Protein AF-A0A8K0MTK8-F1 (afdb_monomer)

Foldseek 3Di:
DPPPQVVQKDWAQDDLVLLVLVLVQQQDPVNCVVDPDDRDPDSVVSSCCCVPPRNPAPAKTFTGGNNHGNGIKHWAADDDPRNVDTDID

Sequence (89 aa):
MEVNYLSRISLQPLELSDIDDFMVWRTEHKAARFCSWEPYGSKEEAMNFIKDKIIPHPWFRAICLDHRPVGAILMIANSGNDKCRAEVG

Nearest PDB structures (foldseek):
  7ovu-assembly1_A  TM=8.322E-01  e=6.327E-02  Arabidopsis thaliana
  5wph-assembly1_A  TM=6.676E-01  e=3.450E-01  Pseudomonas putida KT2440
  2vi7-assembly2_C  TM=7.605E-01  e=8.056E-01  Pseudomonas aeruginosa
  5jtf-assembly1_B  TM=5.993E-01  e=5.814E-01  Pseudomonas putida KT2440
  3juw-assembly2_C-2  TM=5.176E-01  e=1.046E+00  Bordetella pertussis

InterPro domains:
  IPR016181 Acyl-CoA N-acyltransferase [SSF55729] (7-88)

Secondary structure (DSSP, 8-state):
----GGGGEEEE---GGGHHHHHHHHS-HHHHTTSSSPPPS-HHHHHHHIIIIITT-TTEEEEEETTEEEEEEEEEE--GGGTT-EEE-

pLDDT: mean 87.09, std 10.86, range [48.72, 96.12]

Radius of gyration: 14.66 Å; Cα contacts (8 Å, |Δi|>4): 120; chains: 1; bounding box: 51×25×34 Å

Mean predicted aligned error: 5.73 Å

Structure (mmCIF, N/CA/C/O backbone):
data_AF-A0A8K0MTK8-F1
#
_entry.id   AF-A0A8K0MTK8-F1
#
loop_
_atom_site.group_PDB
_atom_site.id
_atom_site.type_symbol
_atom_site.label_atom_id
_atom_site.label_alt_id
_atom_site.label_comp_id
_atom_site.label_asym_id
_atom_site.label_entity_id
_atom_site.label_seq_id
_atom_site.pdbx_PDB_ins_code
_atom_site.Cartn_x
_atom_site.Cartn_y
_atom_site.Cartn_z
_atom_site.occupancy
_atom_site.B_iso_or_equiv
_atom_site.auth_seq_id
_atom_site.auth_comp_id
_atom_site.auth_asym_id
_atom_site.auth_atom_id
_atom_site.pdbx_PDB_model_num
ATOM 1 N N . MET A 1 1 ? -32.163 -6.550 -7.517 1.00 48.72 1 MET A N 1
ATOM 2 C CA . MET A 1 1 ? -31.150 -5.563 -7.940 1.00 48.72 1 MET A CA 1
ATOM 3 C C . MET A 1 1 ? -29.804 -6.218 -7.738 1.00 48.72 1 MET A C 1
ATOM 5 O O . MET A 1 1 ? -29.490 -6.577 -6.612 1.00 48.72 1 MET A O 1
ATOM 9 N N . GLU A 1 2 ? -29.089 -6.493 -8.821 1.00 57.03 2 GLU A N 1
ATOM 10 C CA . GLU A 1 2 ? -27.763 -7.102 -8.761 1.00 57.03 2 GLU A CA 1
ATOM 11 C C . GLU A 1 2 ? -26.794 -6.022 -8.266 1.00 57.03 2 GLU A C 1
ATOM 13 O O . GLU A 1 2 ? -26.514 -5.052 -8.967 1.00 57.03 2 GLU A O 1
ATOM 18 N N . VAL A 1 3 ? -26.382 -6.104 -7.000 1.00 59.25 3 VAL A N 1
ATOM 19 C CA . VAL A 1 3 ? -25.354 -5.207 -6.467 1.00 59.25 3 VAL A CA 1
ATOM 20 C C . VAL A 1 3 ? -24.060 -5.605 -7.163 1.00 59.25 3 VAL A C 1
ATOM 22 O O . VAL A 1 3 ? -23.521 -6.676 -6.898 1.00 59.25 3 VAL A O 1
ATOM 25 N N . ASN A 1 4 ? -23.574 -4.780 -8.088 1.00 68.50 4 ASN A N 1
ATOM 26 C CA . ASN A 1 4 ? -22.274 -5.009 -8.701 1.00 68.50 4 ASN A CA 1
ATOM 27 C C . ASN A 1 4 ? -21.190 -4.713 -7.655 1.00 68.50 4 ASN A C 1
ATOM 29 O O . ASN A 1 4 ? -20.733 -3.585 -7.508 1.00 68.50 4 ASN A O 1
ATOM 33 N N . TYR A 1 5 ? -20.807 -5.727 -6.882 1.00 62.72 5 TYR A N 1
ATOM 34 C CA . TYR A 1 5 ? -19.826 -5.592 -5.804 1.00 62.72 5 TYR A CA 1
ATOM 35 C C . TYR A 1 5 ? -18.463 -5.069 -6.285 1.00 62.72 5 TYR A C 1
ATOM 37 O O . TYR A 1 5 ? -17.740 -4.465 -5.496 1.00 62.72 5 TYR A O 1
ATOM 45 N N . LEU A 1 6 ? -18.129 -5.234 -7.571 1.00 67.56 6 LEU A N 1
ATOM 46 C CA . LEU A 1 6 ? -16.875 -4.734 -8.135 1.00 67.56 6 LEU A CA 1
ATOM 47 C C . LEU A 1 6 ? -16.855 -3.208 -8.264 1.00 67.56 6 LEU A C 1
ATOM 49 O O . LEU A 1 6 ? -15.780 -2.627 -8.195 1.00 67.56 6 LEU A O 1
ATOM 53 N N . SER A 1 7 ? -18.007 -2.535 -8.382 1.00 82.81 7 SER A N 1
ATOM 54 C CA . SER A 1 7 ? -18.040 -1.066 -8.470 1.00 82.81 7 SER A CA 1
ATOM 55 C C . SER A 1 7 ? -17.714 -0.368 -7.146 1.00 82.81 7 SER A C 1
ATOM 57 O O . SER A 1 7 ? -17.555 0.849 -7.120 1.00 82.81 7 SER A O 1
ATOM 59 N N . ARG A 1 8 ? -17.648 -1.124 -6.045 1.00 91.69 8 ARG A N 1
ATOM 60 C CA . ARG A 1 8 ? -17.327 -0.628 -4.699 1.00 91.69 8 ARG A CA 1
ATOM 61 C C . ARG A 1 8 ? -15.853 -0.788 -4.346 1.00 91.69 8 ARG A C 1
ATOM 63 O O . ARG A 1 8 ? -15.402 -0.184 -3.377 1.00 91.69 8 ARG A O 1
ATOM 70 N N . ILE A 1 9 ? -15.122 -1.606 -5.105 1.00 94.31 9 ILE A N 1
ATOM 71 C CA . ILE A 1 9 ? -13.697 -1.853 -4.902 1.00 94.31 9 ILE A CA 1
ATOM 72 C C . ILE A 1 9 ? -12.910 -0.976 -5.870 1.00 94.31 9 ILE A C 1
ATOM 74 O O . ILE A 1 9 ? -13.187 -0.944 -7.067 1.00 94.31 9 ILE A O 1
ATOM 78 N N . SER A 1 10 ? -11.905 -0.273 -5.361 1.00 94.25 10 SER A N 1
ATOM 79 C CA . SER A 1 10 ? -11.028 0.562 -6.180 1.00 94.25 10 SER A CA 1
ATOM 80 C C . SER A 1 10 ? -9.583 0.491 -5.703 1.00 94.25 10 SER A C 1
ATOM 82 O O . SER A 1 10 ? -9.317 0.140 -4.555 1.00 94.25 10 SER A O 1
ATOM 84 N N . LEU A 1 11 ? -8.650 0.813 -6.600 1.00 94.75 11 LEU A N 1
ATOM 85 C CA . LEU A 1 11 ? -7.244 1.011 -6.262 1.00 94.75 11 LEU A CA 1
ATOM 86 C C . LEU A 1 11 ? -6.950 2.506 -6.262 1.00 94.75 11 LEU A C 1
ATOM 88 O O . LEU A 1 11 ? -7.061 3.157 -7.302 1.00 94.75 11 LEU A O 1
ATOM 92 N N . GLN A 1 12 ? -6.578 3.044 -5.106 1.00 94.94 12 GLN A N 1
ATOM 93 C CA . GLN A 1 12 ? -6.349 4.476 -4.916 1.00 94.94 12 GLN A CA 1
ATOM 94 C C . GLN A 1 12 ? -4.946 4.727 -4.345 1.00 94.94 12 GLN A C 1
ATOM 96 O O . GLN A 1 12 ? -4.354 3.825 -3.743 1.00 94.94 12 GLN A O 1
ATOM 101 N N . PRO A 1 13 ? -4.349 5.909 -4.575 1.00 95.56 13 PRO A N 1
ATOM 102 C CA . PRO A 1 13 ? -3.193 6.343 -3.796 1.00 95.56 13 PRO A CA 1
ATOM 103 C C . PRO A 1 13 ? -3.529 6.311 -2.302 1.00 95.56 13 PRO A C 1
ATOM 105 O O . PRO A 1 13 ? -4.645 6.653 -1.929 1.00 95.56 13 PRO A O 1
ATOM 108 N N . LEU A 1 14 ? -2.580 5.881 -1.471 1.00 95.00 14 LEU A N 1
ATOM 109 C CA . LEU A 1 14 ? -2.720 5.977 -0.020 1.00 95.00 14 LEU A CA 1
ATOM 110 C C . LEU A 1 14 ? -2.149 7.323 0.433 1.00 95.00 14 LEU A C 1
ATOM 112 O O . LEU A 1 14 ? -0.997 7.638 0.118 1.00 95.00 14 LEU A O 1
ATOM 116 N N . GLU A 1 15 ? -2.931 8.087 1.185 1.00 94.44 15 GLU A N 1
ATOM 117 C CA . GLU A 1 15 ? -2.551 9.402 1.691 1.00 94.44 15 GLU A CA 1
ATOM 118 C C . GLU A 1 15 ? -2.370 9.395 3.214 1.00 94.44 15 GLU A C 1
ATOM 120 O O . GLU A 1 15 ? -2.732 8.454 3.919 1.00 94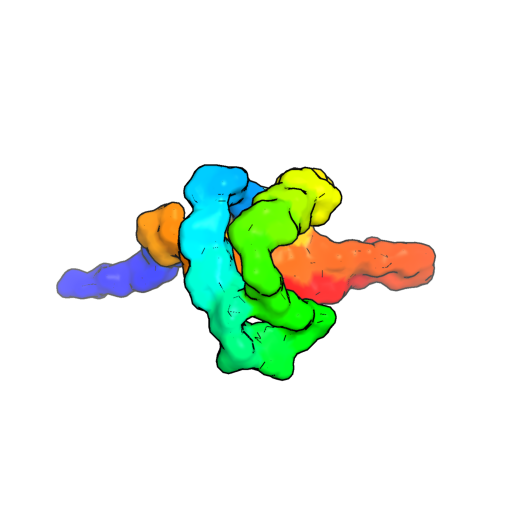.44 15 GLU A O 1
ATOM 125 N N . LEU A 1 16 ? -1.789 10.465 3.765 1.00 95.25 16 LEU A N 1
ATOM 126 C CA . LEU A 1 16 ? -1.593 10.564 5.217 1.00 95.25 16 LEU A CA 1
ATOM 127 C C . LEU A 1 16 ? -2.901 10.682 5.996 1.00 95.25 16 LEU A C 1
ATOM 129 O O . LEU A 1 16 ? -2.940 10.289 7.160 1.00 95.25 16 LEU A O 1
ATOM 133 N N . SER A 1 17 ? -3.956 11.212 5.376 1.00 94.94 17 SER A N 1
ATOM 134 C CA . SER A 1 17 ? -5.302 11.240 5.955 1.00 94.94 17 SER A CA 1
ATOM 135 C C . SER A 1 17 ? -5.864 9.843 6.205 1.00 94.94 17 SER A C 1
ATOM 137 O O . SER A 1 17 ? -6.689 9.683 7.099 1.00 94.94 17 SER A O 1
ATOM 139 N N . ASP A 1 18 ? -5.374 8.831 5.488 1.00 95.06 18 ASP A N 1
ATOM 140 C CA . ASP A 1 18 ? -5.847 7.449 5.583 1.00 95.06 18 ASP A CA 1
ATOM 141 C C . ASP A 1 18 ? -5.205 6.674 6.738 1.00 95.06 18 ASP A C 1
ATOM 143 O O . ASP A 1 18 ? -5.429 5.474 6.894 1.00 95.06 18 ASP A O 1
ATOM 147 N N . ILE A 1 19 ? -4.371 7.331 7.550 1.00 94.38 19 ILE A N 1
ATOM 148 C CA . ILE A 1 19 ? -3.575 6.690 8.598 1.00 94.38 19 ILE A CA 1
ATOM 149 C C . ILE A 1 19 ? -4.422 5.863 9.570 1.00 94.38 19 ILE A C 1
ATOM 151 O O . ILE A 1 19 ? -3.999 4.786 9.985 1.00 94.38 19 ILE A O 1
ATOM 155 N N . ASP A 1 20 ? -5.611 6.341 9.933 1.00 93.19 20 ASP A N 1
ATOM 156 C CA . ASP A 1 20 ? -6.465 5.639 10.888 1.00 93.19 20 ASP A CA 1
ATOM 157 C C . ASP A 1 20 ? -7.008 4.333 10.296 1.00 93.19 20 ASP A C 1
ATOM 159 O O . ASP A 1 20 ? -6.999 3.309 10.976 1.00 93.19 20 ASP A O 1
ATOM 163 N N . ASP A 1 21 ? -7.364 4.326 9.010 1.00 93.69 21 ASP A N 1
ATOM 164 C CA . ASP A 1 21 ? -7.789 3.119 8.295 1.00 93.69 21 ASP A CA 1
ATOM 165 C C . ASP A 1 21 ? -6.618 2.182 7.977 1.00 93.69 21 ASP A C 1
ATOM 167 O O . ASP A 1 21 ? -6.740 0.961 8.093 1.00 93.69 21 ASP A O 1
ATOM 171 N N . PHE A 1 22 ? -5.450 2.738 7.649 1.00 91.25 22 PHE A N 1
ATOM 172 C CA . PHE A 1 22 ? -4.210 1.987 7.455 1.00 91.25 22 PHE A CA 1
ATOM 173 C C . PHE A 1 22 ? -3.824 1.194 8.710 1.00 91.25 22 PHE A C 1
ATOM 175 O O . PHE A 1 22 ? -3.458 0.020 8.623 1.00 91.25 22 PHE A O 1
ATOM 182 N N . MET A 1 23 ? -3.942 1.811 9.889 1.00 90.25 23 MET A N 1
ATOM 183 C CA . MET A 1 23 ? -3.567 1.192 11.163 1.00 90.25 23 MET A CA 1
ATOM 184 C C . MET A 1 23 ? -4.447 -0.007 11.538 1.00 90.25 23 MET A C 1
ATOM 186 O O . MET A 1 23 ? -3.946 -0.912 12.210 1.00 90.25 23 MET A O 1
ATOM 190 N N . VAL A 1 24 ? -5.705 -0.066 11.079 1.00 88.81 24 VAL A N 1
ATOM 191 C CA . VAL A 1 24 ? -6.636 -1.170 11.386 1.00 88.81 24 VAL A CA 1
ATOM 192 C C . VAL A 1 24 ? -6.050 -2.520 10.978 1.00 88.81 24 VAL A C 1
ATOM 194 O O . VAL A 1 24 ? -6.000 -3.435 11.787 1.00 88.81 24 VAL A O 1
ATOM 197 N N . TRP A 1 25 ? -5.552 -2.648 9.751 1.00 82.19 25 TRP A N 1
ATOM 198 C CA . TRP A 1 25 ? -5.032 -3.924 9.242 1.00 82.19 25 TRP A CA 1
ATOM 199 C C . TRP A 1 25 ? -3.511 -4.051 9.384 1.00 82.19 25 TRP A C 1
ATOM 201 O O . TRP A 1 25 ? -2.976 -5.157 9.350 1.00 82.19 25 TRP A O 1
ATOM 211 N N . ARG A 1 26 ? -2.791 -2.942 9.592 1.00 79.94 26 ARG A N 1
ATOM 212 C CA . ARG A 1 26 ? -1.333 -2.947 9.796 1.00 79.94 26 ARG A CA 1
ATOM 213 C C . ARG A 1 26 ? -0.875 -3.235 11.221 1.00 79.94 26 ARG A C 1
ATOM 215 O O . ARG A 1 26 ? 0.294 -3.548 11.419 1.00 79.94 26 ARG A O 1
ATOM 222 N N . THR A 1 27 ? -1.763 -3.133 12.202 1.00 77.44 27 THR A N 1
ATOM 223 C CA . THR A 1 27 ? -1.471 -3.519 13.596 1.00 77.44 27 THR A CA 1
ATOM 224 C C . THR A 1 27 ? -2.050 -4.885 13.961 1.00 77.44 27 THR A C 1
ATOM 226 O O . THR A 1 27 ? -1.692 -5.472 14.982 1.00 77.44 27 THR A O 1
ATOM 229 N N . GLU A 1 28 ? -2.907 -5.446 13.106 1.00 75.06 28 GLU A N 1
ATOM 230 C CA . GLU A 1 28 ? -3.477 -6.768 13.319 1.00 75.06 28 GLU A CA 1
ATOM 231 C C . GLU A 1 28 ? -2.438 -7.872 13.084 1.00 75.06 28 GLU A C 1
ATOM 233 O O . GLU A 1 28 ? -2.098 -8.221 11.954 1.00 75.06 28 GLU A O 1
ATOM 238 N N . HIS A 1 29 ? -2.003 -8.519 14.168 1.00 68.25 29 HIS A N 1
ATOM 239 C CA . HIS A 1 29 ? -1.085 -9.665 14.124 1.00 68.25 29 HIS A CA 1
ATOM 240 C C . HIS A 1 29 ? -1.538 -10.792 13.180 1.00 68.25 29 HIS A C 1
ATOM 242 O O . HIS A 1 29 ? -0.707 -11.492 12.603 1.00 68.25 29 HIS A O 1
ATOM 248 N N . LYS A 1 30 ? -2.854 -10.985 13.008 1.00 74.56 30 LYS A N 1
ATOM 249 C CA . LYS A 1 30 ? -3.397 -11.984 12.074 1.00 74.56 30 LYS A CA 1
ATOM 250 C C . LYS A 1 30 ? -3.113 -11.627 10.615 1.00 74.56 30 LYS A C 1
ATOM 252 O O . LYS A 1 30 ? -2.846 -12.537 9.836 1.00 74.56 30 LYS A O 1
ATOM 257 N N . ALA A 1 31 ? -3.156 -10.341 10.269 1.00 70.12 31 ALA A N 1
ATOM 258 C CA . ALA A 1 31 ? -2.805 -9.849 8.942 1.00 70.12 31 ALA A CA 1
ATOM 259 C C . ALA A 1 31 ? -1.282 -9.876 8.737 1.00 70.12 31 ALA A C 1
ATOM 261 O O . ALA A 1 31 ? -0.807 -10.412 7.740 1.00 70.12 31 ALA A O 1
ATOM 262 N N . ALA A 1 32 ? -0.515 -9.410 9.728 1.00 73.31 32 ALA A N 1
ATOM 263 C CA . ALA A 1 32 ? 0.947 -9.357 9.661 1.00 73.31 32 ALA A CA 1
ATOM 264 C C . ALA A 1 32 ? 1.616 -10.738 9.546 1.00 73.31 32 ALA A C 1
ATOM 266 O O . ALA A 1 32 ? 2.656 -10.864 8.911 1.00 73.31 32 ALA A O 1
ATOM 267 N N . ARG A 1 33 ? 1.006 -11.800 10.100 1.00 74.31 33 ARG A N 1
ATOM 268 C CA . ARG A 1 33 ? 1.554 -13.172 10.083 1.00 74.31 33 ARG A CA 1
ATOM 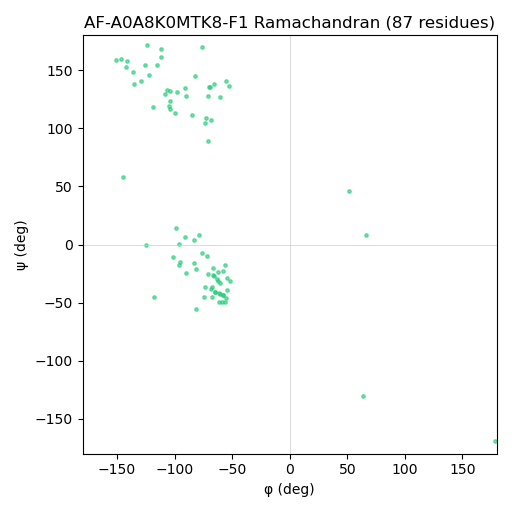269 C C . ARG A 1 33 ? 1.903 -13.689 8.681 1.00 74.31 33 ARG A C 1
ATOM 271 O O . ARG A 1 33 ? 2.764 -14.557 8.557 1.00 74.31 33 ARG A O 1
ATOM 278 N N . PHE A 1 34 ? 1.205 -13.220 7.651 1.00 73.50 34 PHE A N 1
ATOM 279 C CA . PHE A 1 34 ? 1.425 -13.647 6.265 1.00 73.50 34 PHE A CA 1
ATOM 280 C C . PHE A 1 34 ? 2.347 -12.708 5.487 1.00 73.50 34 PHE A C 1
ATOM 282 O O . PHE A 1 34 ? 2.598 -12.938 4.306 1.00 73.50 34 PHE A O 1
ATOM 289 N N . CYS A 1 35 ? 2.83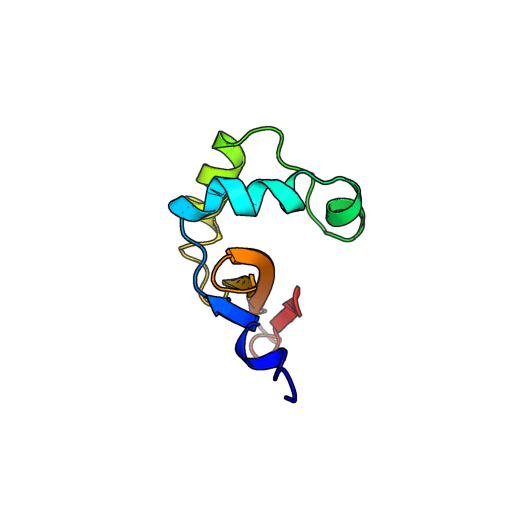5 -11.651 6.127 1.00 72.06 35 CYS A N 1
ATOM 290 C CA . CYS A 1 35 ? 3.608 -10.611 5.484 1.00 72.06 35 CYS A CA 1
ATOM 291 C C . CYS A 1 35 ? 5.064 -10.611 5.954 1.00 72.06 35 CYS A C 1
ATOM 293 O O . CYS A 1 35 ? 5.411 -11.131 7.008 1.00 72.06 35 CYS A O 1
ATOM 295 N N . SER A 1 36 ? 5.928 -9.975 5.166 1.00 69.81 36 SER A N 1
ATOM 296 C CA . SER A 1 36 ? 7.345 -9.771 5.484 1.00 69.81 36 SER A CA 1
ATOM 297 C C . SER A 1 36 ? 7.601 -8.632 6.483 1.00 69.81 36 SER A C 1
ATOM 299 O O . SER A 1 36 ? 8.750 -8.238 6.675 1.00 69.81 36 SER A O 1
ATOM 301 N N . TRP A 1 37 ? 6.550 -8.066 7.084 1.00 69.19 37 TRP A N 1
ATOM 302 C CA . TRP A 1 37 ? 6.624 -6.905 7.968 1.00 69.19 37 TRP A CA 1
ATOM 303 C C . TRP A 1 37 ? 6.045 -7.207 9.351 1.00 69.19 37 TRP A C 1
ATOM 305 O O . TRP A 1 37 ? 5.070 -7.943 9.482 1.00 69.19 37 TRP A O 1
ATOM 315 N N . GLU A 1 38 ? 6.635 -6.585 10.372 1.00 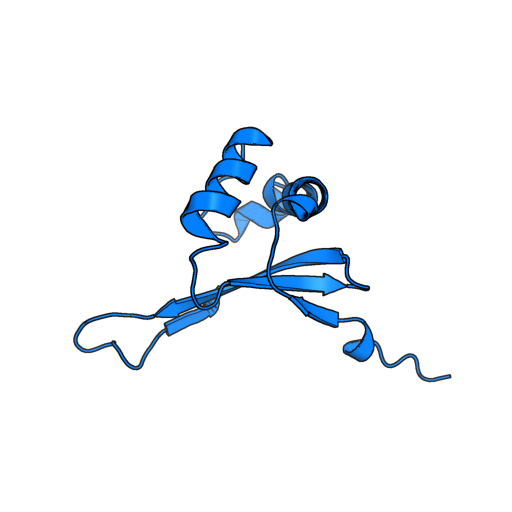71.00 38 GLU A N 1
ATOM 316 C CA . GLU A 1 38 ? 6.133 -6.611 11.747 1.00 71.00 38 GLU A CA 1
ATOM 317 C C . GLU A 1 38 ? 5.024 -5.563 11.939 1.00 71.00 38 GLU A C 1
ATOM 319 O O . GLU A 1 38 ? 5.100 -4.488 11.330 1.00 71.00 38 GLU A O 1
AT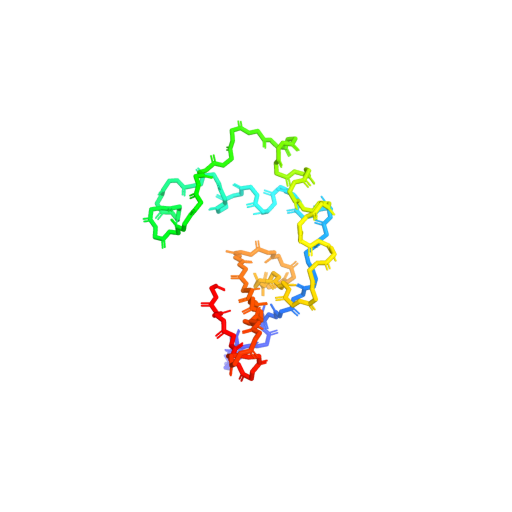OM 324 N N . PRO A 1 39 ? 3.999 -5.833 12.770 1.00 73.00 39 PRO A N 1
ATOM 325 C CA . PRO A 1 39 ? 2.987 -4.839 13.114 1.00 73.00 39 PRO A CA 1
ATOM 326 C C . PRO A 1 39 ? 3.622 -3.545 13.630 1.00 73.00 39 PRO A C 1
ATOM 328 O O . PRO A 1 39 ? 4.539 -3.586 14.450 1.00 73.00 39 PRO A O 1
ATOM 331 N N . TYR A 1 40 ? 3.121 -2.392 13.181 1.00 73.19 40 TYR A N 1
ATOM 332 C CA . TYR A 1 40 ? 3.635 -1.103 13.658 1.00 73.19 40 TYR A CA 1
ATOM 333 C C . TYR A 1 40 ? 3.341 -0.906 15.146 1.00 73.19 40 TYR A C 1
ATOM 335 O O . TYR A 1 40 ? 2.231 -1.181 15.606 1.00 73.19 40 TYR A O 1
ATOM 343 N N . GLY A 1 41 ? 4.320 -0.374 15.883 1.00 74.12 41 GLY A N 1
ATOM 344 C CA . GLY A 1 41 ? 4.187 -0.099 17.312 1.00 74.12 41 GLY A CA 1
ATOM 345 C C . GLY A 1 41 ? 3.465 1.216 17.606 1.00 74.12 41 GLY A C 1
ATOM 346 O O . GLY A 1 41 ? 2.920 1.392 18.696 1.00 74.12 41 GLY A O 1
ATOM 347 N N . SER A 1 42 ? 3.429 2.145 16.644 1.00 85.62 42 SER A N 1
ATOM 348 C CA . SER A 1 42 ? 2.779 3.447 16.813 1.00 85.62 42 SER A CA 1
ATOM 349 C C . SER A 1 42 ? 2.230 4.040 15.512 1.00 85.62 42 SER A C 1
ATOM 351 O O . SER A 1 42 ? 2.678 3.731 14.406 1.00 85.62 42 SER A O 1
ATOM 353 N N . LYS A 1 43 ? 1.274 4.970 15.655 1.00 89.38 43 LYS A N 1
ATOM 354 C CA . LYS A 1 43 ? 0.744 5.775 14.541 1.00 89.38 43 LYS A CA 1
ATOM 355 C C . LYS A 1 43 ? 1.837 6.627 13.884 1.00 89.38 43 LYS A C 1
ATOM 357 O O . LYS A 1 43 ? 1.795 6.855 12.681 1.00 89.38 43 LYS A O 1
ATOM 362 N N . GLU A 1 44 ? 2.817 7.088 14.657 1.00 91.81 44 GLU A N 1
ATOM 363 C CA . GLU A 1 44 ? 3.921 7.914 14.159 1.00 91.81 44 GLU A CA 1
ATOM 364 C C . GLU A 1 44 ? 4.856 7.136 13.228 1.00 91.81 44 GLU A C 1
ATOM 366 O O . GLU A 1 44 ? 5.153 7.604 12.129 1.00 91.81 44 GLU A O 1
ATOM 371 N N . GLU A 1 45 ? 5.239 5.914 13.605 1.00 89.50 45 GLU A N 1
ATOM 372 C CA . GLU A 1 45 ? 6.022 5.020 12.741 1.00 89.50 45 GLU A CA 1
ATOM 373 C C . GLU A 1 45 ? 5.302 4.733 11.420 1.00 89.50 45 GLU A C 1
ATOM 375 O O . GLU A 1 45 ? 5.909 4.799 10.348 1.00 89.50 45 GLU A O 1
ATOM 380 N N . ALA A 1 46 ? 3.994 4.475 11.482 1.00 90.88 46 ALA A N 1
ATOM 381 C CA . ALA A 1 46 ? 3.179 4.257 10.295 1.00 90.88 46 ALA A CA 1
ATOM 382 C C . ALA A 1 46 ? 3.089 5.514 9.410 1.00 90.88 46 ALA A C 1
ATOM 384 O O . ALA A 1 46 ? 3.226 5.412 8.192 1.00 90.88 46 ALA A O 1
ATOM 385 N N . MET A 1 47 ? 2.940 6.711 9.991 1.00 93.75 47 MET A N 1
ATOM 386 C CA . MET A 1 47 ? 2.967 7.966 9.226 1.00 93.75 47 MET A CA 1
ATOM 387 C C . MET A 1 47 ? 4.311 8.187 8.525 1.00 93.75 47 MET A C 1
ATOM 389 O O . MET A 1 47 ? 4.325 8.603 7.366 1.00 93.75 47 MET A O 1
ATOM 393 N N . ASN A 1 48 ? 5.430 7.898 9.194 1.00 93.88 48 ASN A N 1
ATOM 394 C CA . ASN A 1 48 ? 6.758 8.003 8.586 1.00 93.88 48 ASN A CA 1
ATOM 395 C C . ASN A 1 48 ? 6.916 6.999 7.440 1.00 93.88 48 ASN A C 1
ATOM 397 O O . ASN A 1 48 ? 7.382 7.359 6.363 1.00 93.88 48 ASN A O 1
ATOM 401 N N . PHE A 1 49 ? 6.426 5.768 7.606 1.00 91.25 49 PHE A N 1
ATOM 402 C CA . PHE A 1 49 ? 6.413 4.790 6.521 1.00 91.25 49 PHE A CA 1
ATOM 403 C C . PHE A 1 49 ? 5.580 5.252 5.317 1.00 91.25 49 PHE A C 1
ATOM 405 O O . PHE A 1 49 ? 6.030 5.119 4.176 1.00 91.25 49 PHE A O 1
ATOM 412 N N . ILE A 1 50 ? 4.397 5.835 5.545 1.00 94.19 50 ILE A N 1
ATOM 413 C CA . ILE A 1 50 ? 3.576 6.378 4.456 1.00 94.19 50 ILE A CA 1
ATOM 414 C C . ILE A 1 50 ? 4.355 7.462 3.696 1.00 94.19 50 ILE A C 1
ATOM 416 O O . ILE A 1 50 ? 4.459 7.390 2.471 1.00 94.19 50 ILE A O 1
ATOM 420 N N . LYS A 1 51 ? 4.947 8.426 4.413 1.00 95.88 51 LYS A N 1
ATOM 421 C CA . LYS A 1 51 ? 5.714 9.536 3.820 1.00 95.88 51 LYS A CA 1
ATOM 422 C C . LYS A 1 51 ? 6.931 9.064 3.040 1.00 95.88 51 LYS A C 1
ATOM 424 O O . LYS A 1 51 ? 7.121 9.475 1.900 1.00 95.88 51 LYS A O 1
ATOM 429 N N . ASP A 1 52 ? 7.737 8.208 3.652 1.00 95.06 52 ASP A N 1
ATOM 430 C CA . ASP A 1 52 ? 9.082 7.914 3.163 1.00 95.06 52 ASP A CA 1
ATOM 431 C C . ASP A 1 52 ? 9.106 6.742 2.184 1.00 95.06 52 ASP A C 1
ATOM 433 O O . ASP A 1 52 ? 10.040 6.617 1.388 1.00 95.06 52 ASP A O 1
ATOM 437 N N . LYS A 1 53 ? 8.117 5.844 2.271 1.00 92.19 53 LYS A N 1
ATOM 438 C CA . LYS A 1 53 ? 8.080 4.604 1.489 1.00 92.19 53 LYS A CA 1
ATOM 439 C C . LYS A 1 53 ? 6.889 4.527 0.559 1.00 92.19 53 LYS A C 1
ATOM 441 O O . LYS A 1 53 ? 7.102 4.150 -0.582 1.00 92.19 53 LYS A O 1
ATOM 446 N N . ILE A 1 54 ? 5.677 4.859 1.006 1.00 93.88 54 ILE A N 1
ATOM 447 C CA . ILE A 1 54 ? 4.460 4.636 0.207 1.00 93.88 54 ILE A CA 1
ATOM 448 C C . ILE A 1 54 ? 4.230 5.741 -0.822 1.00 93.88 54 ILE A C 1
ATOM 450 O O . ILE A 1 54 ? 4.114 5.442 -2.006 1.00 93.88 54 ILE A O 1
ATOM 454 N N . ILE A 1 55 ? 4.178 7.003 -0.392 1.00 94.56 55 ILE A N 1
ATOM 455 C CA . ILE A 1 55 ? 3.935 8.153 -1.275 1.00 94.56 55 ILE A CA 1
ATOM 456 C C . ILE A 1 55 ? 4.943 8.224 -2.438 1.00 94.56 55 ILE A C 1
ATOM 458 O O . ILE A 1 55 ? 4.509 8.408 -3.575 1.00 94.56 55 ILE A O 1
ATOM 462 N N . PRO A 1 56 ? 6.264 8.049 -2.223 1.00 95.00 56 PRO A N 1
ATOM 463 C CA . PRO A 1 56 ? 7.224 8.043 -3.326 1.00 95.00 56 PRO A CA 1
ATOM 464 C C . PRO A 1 56 ? 7.220 6.739 -4.138 1.00 95.00 56 PRO A C 1
ATOM 466 O O . PRO A 1 56 ? 7.910 6.662 -5.156 1.00 95.00 56 PRO A O 1
ATOM 469 N N . HIS A 1 57 ? 6.489 5.700 -3.716 1.00 93.06 57 HIS A N 1
ATOM 470 C CA . HIS A 1 57 ? 6.490 4.421 -4.415 1.00 93.06 57 HIS A CA 1
ATOM 471 C C . HIS A 1 57 ? 5.750 4.532 -5.754 1.00 93.06 57 HIS A C 1
ATOM 473 O O . HIS A 1 57 ? 4.578 4.919 -5.786 1.00 93.06 57 HIS A O 1
ATOM 479 N N . PRO A 1 58 ? 6.361 4.106 -6.872 1.00 90.38 58 PRO A N 1
ATOM 480 C CA . PRO A 1 58 ? 5.756 4.269 -8.192 1.00 90.38 58 PRO A CA 1
ATOM 481 C C . PRO A 1 58 ? 4.428 3.510 -8.328 1.00 90.38 58 PRO A C 1
ATOM 483 O O . PRO A 1 58 ? 3.523 3.945 -9.044 1.00 90.38 58 PRO A O 1
ATOM 486 N N . TRP A 1 59 ? 4.291 2.382 -7.624 1.00 92.81 59 TRP A N 1
ATOM 487 C CA . TRP A 1 59 ? 3.121 1.515 -7.737 1.00 92.81 59 TRP A CA 1
ATOM 488 C C . TRP A 1 59 ? 2.738 0.854 -6.410 1.00 92.81 59 TRP A C 1
ATOM 490 O O . TRP A 1 59 ? 2.756 -0.362 -6.263 1.00 92.81 59 TRP A O 1
ATOM 500 N N . PHE A 1 60 ? 2.467 1.676 -5.396 1.00 95.44 60 PHE A N 1
ATOM 501 C CA . PHE A 1 60 ? 1.747 1.247 -4.193 1.00 95.44 60 PHE A CA 1
ATOM 502 C C . PHE A 1 60 ? 0.316 1.779 -4.275 1.00 95.44 60 PHE A C 1
ATOM 504 O O . PHE A 1 60 ? 0.120 2.958 -4.589 1.00 95.44 60 PHE A O 1
ATOM 511 N N . ARG A 1 61 ? -0.689 0.938 -4.022 1.00 95.94 61 ARG A N 1
ATOM 512 C CA . ARG A 1 61 ? -2.100 1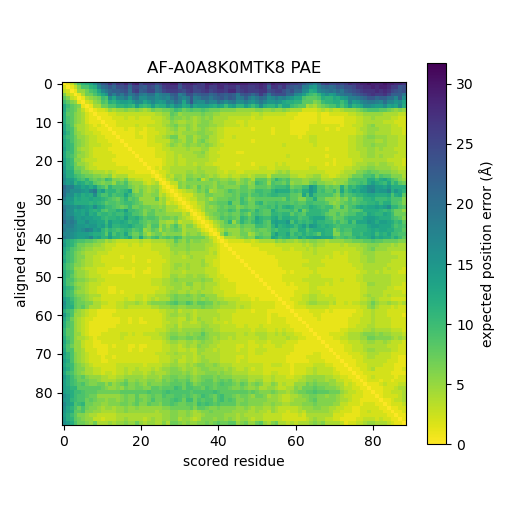.345 -4.014 1.00 95.94 61 ARG A CA 1
ATOM 513 C C . ARG A 1 61 ? -2.830 0.765 -2.813 1.00 95.94 61 ARG A C 1
ATOM 515 O O . ARG A 1 61 ? -2.662 -0.407 -2.490 1.00 95.94 61 ARG A O 1
ATOM 522 N N . ALA A 1 62 ? -3.669 1.581 -2.191 1.00 95.81 62 ALA A N 1
ATOM 523 C CA . ALA A 1 62 ? -4.670 1.117 -1.251 1.00 95.81 62 ALA A CA 1
ATOM 524 C C . ALA A 1 62 ? -5.762 0.354 -2.009 1.00 95.81 62 ALA A C 1
ATOM 526 O O . ALA A 1 62 ? -6.233 0.808 -3.055 1.00 95.81 62 ALA A O 1
ATOM 527 N N . ILE A 1 63 ? -6.163 -0.796 -1.473 1.00 95.25 63 ILE A N 1
ATOM 528 C CA . ILE A 1 63 ? -7.391 -1.476 -1.878 1.00 95.25 63 ILE A CA 1
ATOM 529 C C . ILE A 1 63 ? -8.502 -0.834 -1.060 1.00 95.25 63 ILE A C 1
ATOM 531 O O . ILE A 1 63 ? -8.541 -0.999 0.161 1.00 95.25 63 ILE A O 1
ATOM 535 N N . CYS A 1 64 ? -9.379 -0.088 -1.721 1.00 94.75 64 CYS A N 1
ATOM 536 C CA . CYS A 1 64 ? -10.441 0.656 -1.064 1.00 94.75 64 CYS A CA 1
ATOM 537 C C . CYS A 1 64 ? -11.796 -0.005 -1.296 1.00 94.75 64 CYS A C 1
ATOM 539 O O . CYS A 1 64 ? -12.144 -0.301 -2.440 1.00 94.75 64 CYS A O 1
ATOM 541 N N . LEU A 1 65 ? -12.572 -0.170 -0.226 1.00 94.19 65 LEU A N 1
ATOM 542 C CA . LEU A 1 65 ? -13.990 -0.516 -0.266 1.00 94.19 65 LEU A CA 1
ATOM 543 C C . LEU A 1 65 ? -14.797 0.740 0.071 1.00 94.19 65 LEU A C 1
ATOM 545 O O . LEU A 1 65 ? -14.624 1.298 1.148 1.00 94.19 65 LEU A O 1
ATOM 549 N N . ASP A 1 66 ? -15.651 1.199 -0.845 1.00 92.50 66 ASP A N 1
ATOM 550 C CA . ASP A 1 66 ? -16.430 2.439 -0.692 1.00 92.50 66 ASP A CA 1
ATOM 551 C C . ASP A 1 66 ? -15.551 3.654 -0.315 1.00 92.50 66 ASP A C 1
ATOM 553 O O . ASP A 1 66 ? -15.870 4.411 0.597 1.00 92.50 66 ASP A O 1
ATOM 557 N N . HIS A 1 67 ? -14.419 3.826 -1.013 1.00 90.50 67 HIS A N 1
ATOM 558 C CA . HIS A 1 67 ? -13.396 4.863 -0.760 1.00 90.50 67 HIS A CA 1
ATOM 559 C C . HIS A 1 67 ? -12.638 4.747 0.569 1.00 90.50 67 HIS A C 1
ATOM 561 O O . HIS A 1 67 ? -11.854 5.629 0.899 1.00 90.50 67 HIS A O 1
ATOM 567 N N . ARG A 1 68 ? -12.823 3.652 1.309 1.00 93.50 68 ARG A N 1
ATOM 568 C CA . ARG A 1 68 ? -12.111 3.395 2.558 1.00 93.50 68 ARG A CA 1
ATOM 569 C C . ARG A 1 68 ? -11.009 2.350 2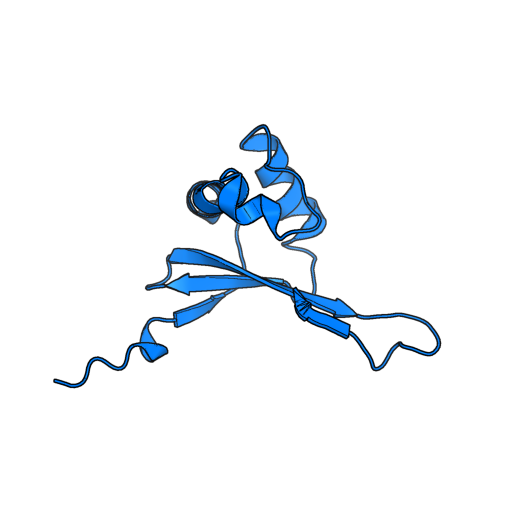.363 1.00 93.50 68 ARG A C 1
ATOM 571 O O . ARG A 1 68 ? -11.335 1.234 1.948 1.00 93.50 68 ARG A O 1
ATOM 578 N N . PRO A 1 69 ? -9.739 2.646 2.678 1.00 94.75 69 PRO A N 1
ATOM 579 C CA . PRO A 1 69 ? -8.659 1.665 2.609 1.00 94.75 69 PRO A CA 1
ATOM 580 C C . PRO A 1 69 ? -8.897 0.473 3.541 1.00 94.75 69 PRO A C 1
ATOM 582 O O . PRO A 1 69 ? -9.108 0.633 4.740 1.00 94.75 69 PRO A O 1
ATOM 585 N N . VAL A 1 70 ? -8.836 -0.739 2.992 1.00 93.44 70 VAL A N 1
ATOM 586 C CA . VAL A 1 70 ? -8.982 -2.004 3.741 1.00 93.44 70 VAL A CA 1
ATOM 587 C C . VAL A 1 70 ? -7.798 -2.955 3.543 1.00 93.44 70 VAL A C 1
ATOM 589 O O . VAL A 1 70 ? -7.767 -4.047 4.101 1.00 93.44 70 VAL A O 1
ATOM 592 N N . GLY A 1 71 ? -6.825 -2.545 2.735 1.00 92.44 71 GLY A N 1
ATOM 593 C CA . GLY A 1 71 ? -5.615 -3.293 2.429 1.00 92.44 71 GLY A CA 1
ATOM 594 C C . GLY A 1 71 ? -4.758 -2.531 1.427 1.00 92.44 71 GLY A C 1
ATOM 595 O O . GLY A 1 71 ? -5.030 -1.369 1.114 1.00 92.44 71 GLY A O 1
ATOM 596 N N . ALA A 1 72 ? -3.735 -3.186 0.891 1.00 93.81 72 ALA A N 1
ATOM 597 C CA . ALA A 1 72 ? -2.875 -2.601 -0.126 1.00 93.81 72 ALA A CA 1
ATOM 598 C C . ALA A 1 72 ? -2.385 -3.651 -1.121 1.00 93.81 72 ALA A C 1
ATOM 600 O O . ALA A 1 72 ? -2.378 -4.840 -0.820 1.00 93.81 72 ALA A O 1
ATOM 601 N N . ILE A 1 73 ? -1.962 -3.168 -2.284 1.00 94.12 73 ILE A N 1
ATOM 602 C CA . ILE A 1 73 ? -1.201 -3.911 -3.281 1.00 94.12 73 ILE A CA 1
ATOM 60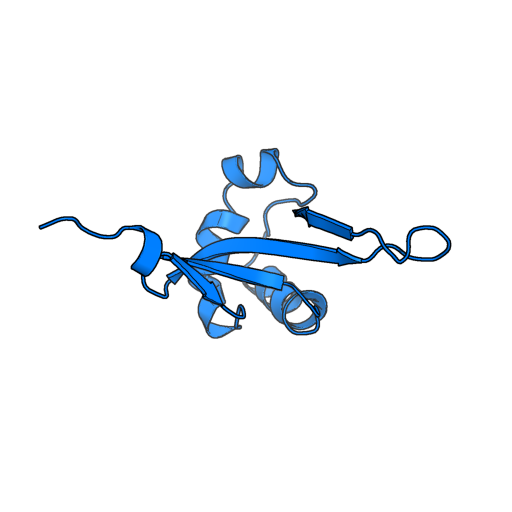3 C C . ILE A 1 73 ? 0.032 -3.093 -3.659 1.00 94.12 73 ILE A C 1
ATOM 605 O O . ILE A 1 73 ? -0.038 -1.863 -3.793 1.00 94.12 73 ILE A O 1
ATOM 609 N N . LEU A 1 74 ? 1.165 -3.761 -3.838 1.00 93.25 74 LEU A N 1
ATOM 610 C CA . LEU A 1 74 ? 2.401 -3.120 -4.271 1.00 93.25 74 LEU A CA 1
ATOM 611 C C . LEU A 1 74 ? 3.113 -3.933 -5.353 1.00 93.25 74 LEU A C 1
ATOM 613 O O . LEU A 1 74 ? 3.053 -5.159 -5.370 1.00 93.25 74 LEU A O 1
ATOM 617 N N . MET A 1 75 ? 3.811 -3.231 -6.248 1.00 93.50 75 MET A N 1
ATOM 618 C CA . MET A 1 75 ? 4.737 -3.840 -7.206 1.00 93.50 75 MET A CA 1
ATOM 619 C C . MET A 1 75 ? 6.153 -3.326 -7.002 1.00 93.50 75 MET A C 1
ATOM 621 O O . MET A 1 75 ? 6.417 -2.144 -7.219 1.00 93.50 75 MET A O 1
ATOM 625 N N . ILE A 1 76 ? 7.073 -4.225 -6.668 1.00 91.56 76 ILE A N 1
ATOM 626 C CA . ILE A 1 76 ? 8.502 -3.918 -6.580 1.00 91.56 76 ILE A CA 1
ATOM 627 C C . ILE A 1 76 ? 9.162 -4.409 -7.862 1.00 91.56 76 ILE A C 1
ATOM 629 O O . ILE A 1 76 ? 9.207 -5.607 -8.133 1.00 91.56 76 ILE A O 1
ATOM 633 N N . ALA A 1 77 ? 9.652 -3.475 -8.677 1.00 91.88 77 ALA A N 1
ATOM 634 C CA . ALA A 1 77 ? 10.399 -3.818 -9.878 1.00 91.88 77 ALA A CA 1
ATOM 635 C C . ALA A 1 77 ? 11.758 -4.427 -9.508 1.00 91.88 77 ALA A C 1
ATOM 637 O O . ALA A 1 77 ? 12.482 -3.889 -8.666 1.00 91.88 77 ALA A O 1
ATOM 638 N N . ASN A 1 78 ? 12.124 -5.516 -10.182 1.00 92.69 78 ASN A N 1
ATOM 639 C CA . ASN A 1 78 ? 13.457 -6.090 -10.060 1.00 92.69 78 ASN A CA 1
ATOM 640 C C . ASN A 1 78 ? 14.486 -5.264 -10.843 1.00 92.69 78 ASN A C 1
ATOM 642 O O . ASN A 1 78 ? 14.159 -4.362 -11.616 1.00 92.69 78 ASN A O 1
ATOM 646 N N . SER A 1 79 ? 15.765 -5.570 -10.638 1.00 91.31 79 SER A N 1
ATOM 647 C CA . SER A 1 79 ? 16.882 -4.867 -11.275 1.00 91.31 79 SER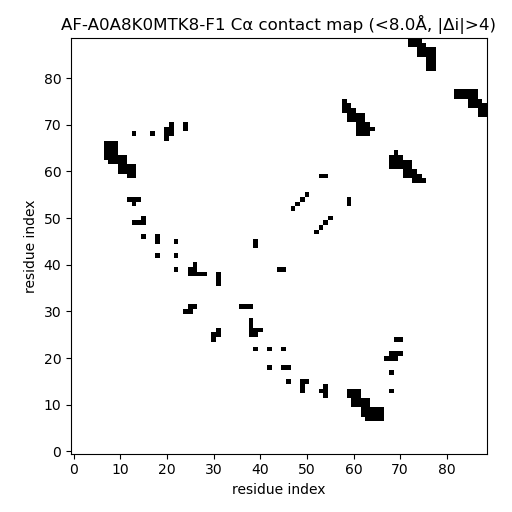 A CA 1
ATOM 648 C C . SER A 1 79 ? 17.795 -5.821 -12.055 1.00 91.31 79 SER A C 1
ATOM 650 O O . SER A 1 79 ? 17.630 -7.041 -12.026 1.00 91.31 79 SER A O 1
ATOM 652 N N . GLY A 1 80 ? 18.746 -5.262 -12.811 1.00 95.19 80 GLY A N 1
ATOM 653 C CA . GLY A 1 80 ? 19.718 -6.040 -13.583 1.00 95.19 80 GLY A CA 1
ATOM 654 C C . GLY A 1 80 ? 19.072 -6.891 -14.680 1.00 95.19 80 GLY A C 1
ATOM 655 O O . GLY A 1 80 ? 18.273 -6.393 -15.478 1.00 95.19 80 GLY A O 1
ATOM 656 N N . ASN A 1 81 ? 19.427 -8.177 -14.722 1.00 96.12 81 ASN A N 1
ATOM 657 C CA . ASN A 1 81 ? 18.906 -9.128 -15.710 1.00 96.12 81 ASN A CA 1
ATOM 658 C C . ASN A 1 81 ? 17.403 -9.402 -15.543 1.00 96.12 81 ASN A C 1
ATOM 660 O O . ASN A 1 81 ? 16.748 -9.792 -16.506 1.00 96.12 81 ASN A O 1
ATOM 664 N N . ASP A 1 82 ? 16.846 -9.134 -14.361 1.00 94.12 82 ASP A N 1
ATOM 665 C CA . ASP A 1 82 ? 15.435 -9.348 -14.046 1.00 94.12 82 ASP A CA 1
ATOM 666 C C . ASP A 1 82 ? 14.598 -8.065 -14.139 1.00 94.12 82 ASP A C 1
ATOM 668 O O . ASP A 1 82 ? 13.451 -8.056 -13.711 1.00 94.12 82 ASP A O 1
ATOM 672 N N . LYS A 1 83 ? 15.108 -6.983 -14.744 1.00 92.75 83 LYS A N 1
ATOM 673 C CA . LYS A 1 83 ? 14.406 -5.683 -14.855 1.00 92.75 83 LYS A CA 1
ATOM 674 C C . LYS A 1 83 ? 13.021 -5.723 -15.523 1.00 92.75 83 LYS A C 1
ATOM 676 O O . LYS A 1 83 ? 12.260 -4.769 -15.412 1.00 92.75 83 LYS A O 1
ATOM 681 N N . CYS A 1 84 ? 12.706 -6.796 -16.249 1.00 92.94 84 CYS A N 1
ATOM 682 C CA . CYS A 1 84 ? 11.389 -7.027 -16.853 1.00 92.94 84 CYS A CA 1
ATOM 683 C C . CYS A 1 84 ? 10.438 -7.819 -15.934 1.00 92.94 84 CYS A C 1
ATOM 685 O O . CYS A 1 84 ? 9.364 -8.226 -16.372 1.00 92.94 84 CYS A O 1
ATOM 687 N N . ARG A 1 85 ? 10.839 -8.087 -14.688 1.00 94.25 85 ARG A N 1
ATOM 688 C CA . ARG A 1 85 ? 10.077 -8.814 -13.669 1.00 94.25 85 ARG A CA 1
ATOM 689 C C . ARG A 1 85 ? 9.766 -7.877 -12.507 1.00 94.25 85 ARG A C 1
ATOM 691 O O . ARG A 1 85 ? 10.497 -6.922 -12.249 1.00 94.25 85 ARG A O 1
ATOM 698 N N . ALA A 1 86 ? 8.698 -8.186 -11.789 1.00 93.56 86 ALA A N 1
ATOM 699 C CA . ALA A 1 86 ? 8.335 -7.505 -10.560 1.00 93.56 86 ALA A CA 1
ATOM 700 C C . ALA A 1 86 ? 7.779 -8.515 -9.558 1.00 93.56 86 ALA A C 1
ATOM 702 O O . ALA A 1 86 ? 7.215 -9.541 -9.948 1.00 93.56 86 ALA A O 1
ATOM 703 N N . GLU A 1 87 ? 7.937 -8.204 -8.281 1.00 92.12 87 GLU A N 1
ATOM 704 C CA . GLU A 1 87 ? 7.256 -8.892 -7.194 1.00 92.12 87 GLU A CA 1
ATOM 705 C C . GLU A 1 87 ? 5.945 -8.169 -6.898 1.00 92.12 87 GLU A C 1
ATOM 707 O O . GLU A 1 87 ? 5.907 -6.938 -6.843 1.00 92.12 87 GLU A O 1
ATOM 712 N N . VAL A 1 88 ? 4.873 -8.944 -6.737 1.00 91.94 88 VAL A N 1
ATOM 713 C CA . VAL A 1 88 ? 3.554 -8.446 -6.338 1.00 91.94 88 VAL A CA 1
ATOM 714 C C . VAL A 1 88 ? 3.302 -8.905 -4.910 1.00 91.94 88 VAL A C 1
ATOM 716 O O . VAL A 1 88 ? 3.456 -10.093 -4.617 1.00 91.94 88 VAL A O 1
ATOM 719 N N . GLY A 1 89 ? 2.916 -7.965 -4.052 1.00 85.31 89 GLY A N 1
ATOM 720 C CA . GLY A 1 89 ? 2.562 -8.203 -2.654 1.00 85.31 89 GLY A CA 1
ATOM 721 C C . GLY A 1 89 ? 1.290 -7.485 -2.251 1.00 85.31 89 GLY A C 1
ATOM 722 O O . GLY A 1 89 ? 0.919 -6.504 -2.941 1.00 85.31 89 GLY A O 1
#

Organism: NCBI:txid2594499

Solvent-accessible surface area (backbone atoms only — not comparable to full-atom values): 5323 Å² total; per-residue (Å²): 131,86,77,65,68,67,83,38,50,46,80,38,81,64,56,80,88,44,48,71,48,51,48,62,54,48,50,33,64,80,57,27,72,83,48,100,51,79,51,59,92,43,72,66,62,50,50,49,44,40,63,74,51,42,61,75,36,94,47,47,28,22,37,16,53,78,85,38,51,74,51,66,42,36,54,50,72,43,61,80,95,43,51,92,42,64,50,77,85